Protein AF-A0A7S9WSA4-F1 (afdb_monomer)

Mean predicted aligned error: 3.69 Å

Secondary structure (DSSP, 8-state):
----HHHHHHHHHHHTT-S-EEEEEE-STTS-HHHHHHHHHHH-BTTB-GGGEEEEETTEEEE-BTTB--EEE---SS--TTHHHHTT--TT--EEEEE-S-GGGT-SEEEEEEE----HHHHHHHHHHHSTT-HHHHHHHHH--S---TT-EEEEEEE-

Sequence (160 aa):
MIDLSELQEKCEYILKNKKRAIIVITGLCGSGKSTLGKEIRRKGFGYFKPHQIAVIDDDVMSINLFFMRPRVKIKSDQKDELRPFFNFLPPHVKLVFYASATPFARISKADILCILNIDEKEREKRLKKRNQDDEEKLLNFIKQKELDLGDLEYDHKIML

InterPro domains:
  IPR027417 P-loop containing nucleoside triphosphate hydrolase [G3DSA:3.40.50.300] (12-158)
  IPR027417 P-loop containing nucleoside triphosphate hydrolase [SSF52540] (17-139)

Organism: NCBI:txid199

Radius of gyration: 15.61 Å; Cα contacts (8 Å, |Δi|>4): 279; chains: 1; bounding box: 31×29×42 Å

Solvent-accessible surface area (backbone atoms only — not comparable to full-atom values): 8863 Å² total; per-residue (Å²): 129,88,83,53,64,69,59,45,55,52,50,56,59,50,48,73,82,32,83,54,44,42,32,34,31,29,36,54,83,52,47,44,44,63,55,54,46,53,46,40,34,68,70,22,56,90,91,48,50,23,54,27,25,34,30,26,48,70,42,36,36,38,39,34,58,86,94,43,67,59,72,49,81,57,84,74,92,52,69,55,64,62,49,81,58,56,81,75,56,58,89,70,38,36,37,37,35,40,24,33,62,57,56,42,55,33,26,60,67,33,51,30,38,35,38,37,66,61,61,64,70,62,25,50,54,46,35,50,70,73,32,72,91,36,64,70,62,40,51,53,53,65,68,56,83,74,76,63,55,81,81,47,43,58,78,38,79,46,84,77

Foldseek 3Di:
DDDCVVVVVLLVVPVVPDLAFEEEEEEAQQLCLVVVLVCCLVCPDDPGHNQLEWEAEQQWIWGCPPVDIDIDGHDDQAQAQCVVCVVVRDSSRHYYYYYDLACVSHHQEGAEYEYRDDDLVSSLVSLCVVQVPPVPVSVVSNVPPDRDHDNYYYNYYHYD

pLDDT: mean 93.59, std 4.77, range [64.0, 98.62]

Nearest PDB structures (foldseek):
  1n3b-assembly1_A  TM=5.010E-01  e=2.311E-02  Escherichia coli
  4qqw-assembly2_C  TM=3.294E-01  e=3.424E+00  Thermobifida fusca YX
  4qqx-assembly6_E  TM=3.573E-01  e=6.095E+00  Thermobifida fusca YX
  4qqy-assembly3_E  TM=3.999E-01  e=8.396E+00  Thermobifida fusca YX

Structure (mmCIF, N/CA/C/O backbone):
data_AF-A0A7S9WSA4-F1
#
_entry.id   AF-A0A7S9WSA4-F1
#
loop_
_atom_site.group_PDB
_atom_site.id
_atom_site.type_symbol
_atom_site.label_atom_id
_atom_site.label_alt_id
_atom_site.label_comp_id
_atom_site.label_asym_id
_atom_site.label_entity_id
_atom_site.label_seq_id
_atom_site.pdbx_PDB_ins_code
_atom_site.Cartn_x
_atom_site.Cartn_y
_atom_site.Cartn_z
_atom_site.occupancy
_atom_site.B_iso_or_equiv
_atom_site.auth_seq_id
_atom_site.auth_comp_id
_atom_site.auth_asym_id
_atom_site.auth_atom_id
_atom_site.pdbx_PDB_model_num
ATOM 1 N N . MET A 1 1 ? 15.852 8.727 2.708 1.00 64.00 1 MET A N 1
ATOM 2 C CA . MET A 1 1 ? 14.773 7.906 3.303 1.00 64.00 1 MET A CA 1
ATOM 3 C C . MET A 1 1 ? 13.482 8.623 2.954 1.00 64.00 1 MET A C 1
ATOM 5 O O . MET A 1 1 ? 13.511 9.843 3.012 1.00 64.00 1 MET A O 1
ATOM 9 N N . ILE A 1 2 ? 12.443 7.924 2.490 1.00 82.44 2 ILE A N 1
ATOM 10 C CA . ILE A 1 2 ? 11.163 8.570 2.141 1.00 82.44 2 ILE A CA 1
ATOM 11 C C . ILE A 1 2 ? 10.586 9.183 3.421 1.00 82.44 2 ILE A C 1
ATOM 13 O O . ILE A 1 2 ? 10.589 8.509 4.454 1.00 82.44 2 ILE A O 1
ATOM 17 N N . ASP A 1 3 ? 10.160 10.444 3.362 1.00 89.88 3 ASP A N 1
ATOM 18 C CA . ASP A 1 3 ? 9.466 11.082 4.479 1.00 89.88 3 ASP A CA 1
ATOM 19 C C . ASP A 1 3 ? 8.040 10.522 4.576 1.00 89.88 3 ASP A C 1
ATOM 21 O O . ASP A 1 3 ? 7.313 10.465 3.588 1.00 89.88 3 ASP A O 1
ATOM 25 N N . LEU A 1 4 ? 7.670 10.053 5.765 1.00 95.31 4 LEU A N 1
ATOM 26 C CA . LEU A 1 4 ? 6.374 9.434 6.051 1.00 95.31 4 LEU A CA 1
ATOM 27 C C . LEU A 1 4 ? 5.572 10.236 7.087 1.00 95.31 4 LEU A C 1
ATOM 29 O O . LEU A 1 4 ? 4.591 9.715 7.619 1.00 95.31 4 LEU A O 1
ATOM 33 N N . SER A 1 5 ? 5.985 11.471 7.385 1.00 95.25 5 SER A N 1
ATOM 34 C CA . SER A 1 5 ? 5.324 12.375 8.332 1.00 95.25 5 SER A CA 1
ATOM 35 C C . SER A 1 5 ? 3.856 12.622 7.963 1.00 95.25 5 SER A C 1
ATOM 37 O O . SER A 1 5 ? 2.966 12.333 8.760 1.00 95.25 5 SER A O 1
ATOM 39 N N . GLU A 1 6 ? 3.582 13.021 6.718 1.00 96.69 6 GLU A N 1
ATOM 40 C CA . GLU A 1 6 ? 2.213 13.240 6.236 1.00 96.69 6 GLU A CA 1
ATOM 41 C C . GLU A 1 6 ? 1.368 11.959 6.333 1.00 96.69 6 GLU A C 1
ATOM 43 O O . GLU A 1 6 ? 0.231 11.976 6.809 1.00 96.69 6 GLU A O 1
ATOM 48 N N . LEU A 1 7 ? 1.937 10.813 5.940 1.00 97.62 7 LEU A N 1
ATOM 49 C CA . LEU A 1 7 ? 1.253 9.523 6.043 1.00 97.62 7 LEU A CA 1
ATOM 50 C C . LEU A 1 7 ? 0.897 9.194 7.496 1.00 97.62 7 LEU A C 1
ATOM 52 O O . LEU A 1 7 ? -0.196 8.688 7.761 1.00 97.62 7 LEU A O 1
ATOM 56 N N . GLN A 1 8 ? 1.801 9.479 8.432 1.00 97.25 8 GLN A N 1
ATOM 57 C CA . GLN A 1 8 ? 1.564 9.267 9.852 1.00 97.25 8 GLN A CA 1
ATOM 58 C C . GLN A 1 8 ? 0.388 10.115 10.343 1.00 97.25 8 GLN A C 1
ATOM 60 O O . G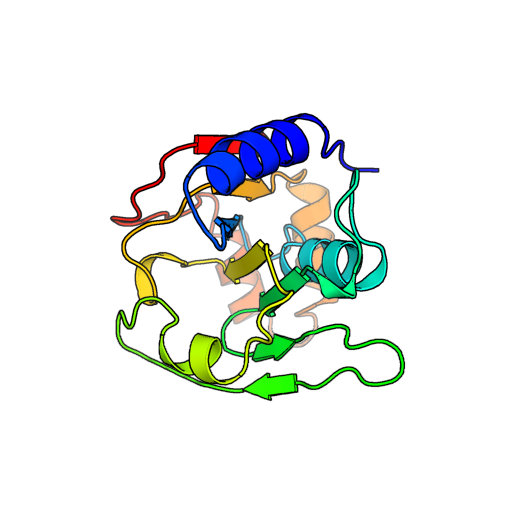LN A 1 8 ? -0.537 9.559 10.938 1.00 97.25 8 GLN A O 1
ATOM 65 N N . GLU A 1 9 ? 0.383 11.416 10.052 1.00 97.69 9 GLU A N 1
ATOM 66 C CA . GLU A 1 9 ? -0.686 12.328 10.471 1.00 97.69 9 GLU A CA 1
ATOM 67 C C . GLU A 1 9 ? -2.059 11.879 9.951 1.00 97.69 9 GLU A C 1
ATOM 69 O O . GLU A 1 9 ? -3.038 11.833 10.704 1.00 97.69 9 GLU A O 1
ATOM 74 N N . LYS A 1 10 ? -2.140 11.473 8.675 1.00 98.06 10 LYS A N 1
ATOM 75 C CA . LYS A 1 10 ? -3.388 10.955 8.092 1.00 98.06 10 LYS A CA 1
ATOM 76 C C . LYS A 1 10 ? -3.821 9.640 8.740 1.00 98.06 10 LYS A C 1
ATOM 78 O O . LYS A 1 10 ? -5.001 9.481 9.057 1.00 98.06 10 LYS A O 1
ATOM 83 N N . CYS A 1 11 ? -2.889 8.716 8.990 1.00 98.12 11 CYS A N 1
ATOM 84 C CA . CYS A 1 11 ? -3.193 7.465 9.690 1.00 98.12 11 CYS A CA 1
ATOM 85 C C . CYS A 1 11 ? -3.768 7.732 11.087 1.00 98.12 11 CYS A C 1
ATOM 87 O O . CYS A 1 11 ? -4.773 7.132 11.466 1.00 98.12 11 CYS A O 1
ATOM 89 N N . GLU A 1 12 ? -3.159 8.640 11.850 1.00 97.69 12 GLU A N 1
ATOM 90 C CA . GLU A 1 12 ? -3.637 9.018 13.181 1.00 97.69 12 GLU A CA 1
ATOM 91 C C . GLU A 1 12 ? -5.032 9.644 13.132 1.00 97.69 12 GLU A C 1
ATOM 93 O O . GLU A 1 12 ? -5.885 9.292 13.947 1.00 97.69 12 GLU A O 1
ATOM 98 N N . TYR A 1 13 ? -5.292 10.521 12.159 1.00 97.75 13 TYR A N 1
ATOM 99 C CA . TYR A 1 13 ? -6.606 11.128 11.957 1.00 97.75 13 TYR A CA 1
ATOM 100 C C . TYR A 1 13 ? -7.696 10.081 11.684 1.00 97.75 13 TYR A C 1
ATOM 102 O O . TYR A 1 13 ? -8.725 10.077 12.362 1.00 97.75 13 TYR A O 1
ATOM 110 N N . ILE A 1 14 ? -7.455 9.151 10.755 1.00 97.75 14 ILE A N 1
ATOM 111 C CA . ILE A 1 14 ? -8.410 8.088 10.400 1.00 97.75 14 ILE A CA 1
ATOM 112 C C . ILE A 1 14 ? -8.692 7.172 11.597 1.00 97.75 14 ILE A C 1
ATOM 114 O O . ILE A 1 14 ? -9.844 6.819 11.870 1.00 97.75 14 ILE A O 1
ATOM 118 N N . LEU A 1 15 ? -7.652 6.817 12.355 1.00 97.75 15 LEU A N 1
ATOM 119 C CA . LEU A 1 15 ? -7.762 5.902 13.491 1.00 97.75 15 LEU A CA 1
ATOM 120 C C . LEU A 1 15 ? -8.492 6.487 14.710 1.00 97.75 15 LEU A C 1
ATOM 122 O O . LEU A 1 15 ? -8.792 5.737 15.638 1.00 97.75 15 LEU A O 1
ATOM 126 N N . LYS A 1 16 ? -8.831 7.786 14.716 1.00 97.25 16 LYS A N 1
ATOM 127 C CA . LYS A 1 16 ? -9.750 8.360 15.718 1.00 97.25 16 LYS A CA 1
ATOM 128 C C . LYS A 1 16 ? -11.166 7.796 15.586 1.00 97.25 16 LYS A C 1
ATOM 130 O O . LYS A 1 16 ? -11.856 7.663 16.589 1.00 97.25 16 LYS A O 1
ATOM 135 N N . ASN A 1 17 ? -11.575 7.449 14.362 1.00 96.44 17 ASN A N 1
ATOM 136 C CA . ASN A 1 17 ? -12.946 7.041 14.037 1.00 96.44 17 ASN A CA 1
ATOM 137 C C . ASN A 1 17 ? -13.047 5.608 13.492 1.00 96.44 17 ASN A C 1
ATOM 139 O O . ASN A 1 17 ? -14.137 5.041 13.449 1.00 96.44 17 ASN A O 1
ATOM 143 N N . LYS A 1 18 ? -11.930 5.007 13.063 1.00 95.56 18 LYS A N 1
ATOM 144 C CA . LYS A 1 18 ? -11.888 3.642 12.524 1.00 95.56 18 LYS A CA 1
ATOM 145 C C . LYS A 1 18 ? -10.943 2.761 13.331 1.00 95.56 18 LYS A C 1
ATOM 147 O O . LYS A 1 18 ? -9.870 3.180 13.748 1.00 95.56 18 LYS A O 1
ATOM 152 N N . LYS A 1 19 ? -11.304 1.483 13.482 1.00 95.06 19 LYS A N 1
ATOM 153 C CA . LYS A 1 19 ? -10.428 0.479 14.112 1.00 95.06 19 LYS A CA 1
ATOM 154 C C . LYS A 1 19 ? -9.151 0.246 13.301 1.00 95.06 19 LYS A C 1
ATOM 156 O O . LYS A 1 19 ? -8.105 -0.056 13.875 1.00 95.06 19 LYS A O 1
ATOM 161 N N . ARG A 1 20 ? -9.264 0.310 11.970 1.00 96.75 20 ARG A N 1
ATOM 162 C CA . ARG A 1 20 ? -8.165 0.085 11.032 1.00 96.75 2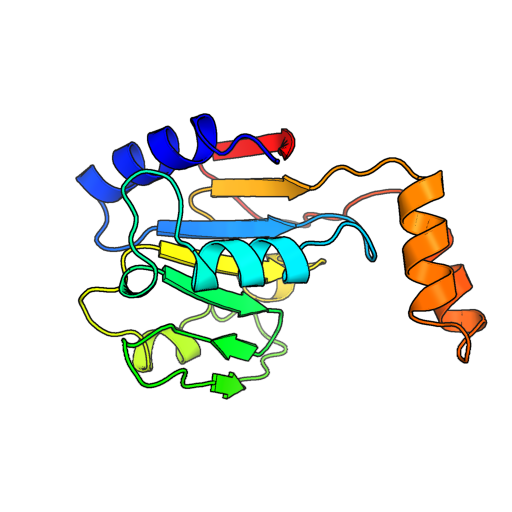0 ARG A CA 1
ATOM 163 C C . ARG A 1 20 ? -8.246 1.046 9.859 1.00 96.75 20 ARG A C 1
ATOM 165 O O . ARG A 1 20 ? -9.351 1.350 9.422 1.00 96.75 20 ARG A O 1
ATOM 172 N N . ALA A 1 21 ? -7.083 1.450 9.363 1.00 98.12 21 ALA A N 1
ATOM 173 C CA . ALA A 1 21 ? -6.937 2.199 8.124 1.00 98.12 21 ALA A CA 1
ATOM 174 C C . ALA A 1 21 ? -6.416 1.280 7.004 1.00 98.12 21 ALA A C 1
ATOM 176 O O . ALA A 1 21 ? -5.516 0.463 7.235 1.00 98.12 21 ALA A O 1
ATOM 177 N N . ILE A 1 22 ? -6.973 1.429 5.807 1.00 98.44 22 ILE A N 1
ATOM 178 C CA . ILE A 1 22 ? -6.558 0.795 4.557 1.00 98.44 22 ILE A CA 1
ATOM 179 C C . ILE A 1 22 ? -5.765 1.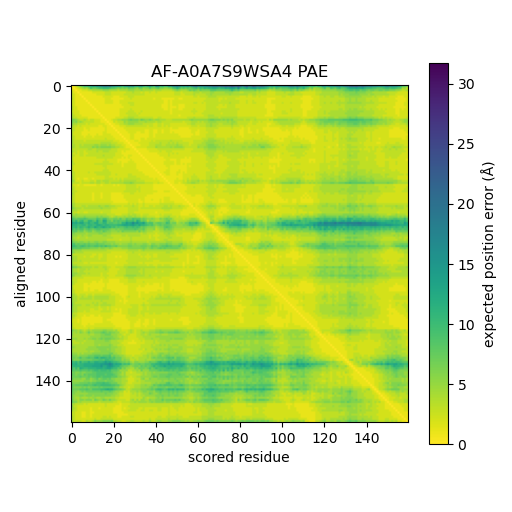824 3.754 1.00 98.44 22 ILE A C 1
ATOM 181 O O . ILE A 1 22 ? -6.302 2.831 3.291 1.00 98.44 22 ILE A O 1
ATOM 185 N N . ILE A 1 23 ? -4.476 1.553 3.584 1.00 98.62 23 ILE A N 1
ATOM 186 C CA . ILE A 1 23 ? -3.542 2.411 2.864 1.00 98.62 23 ILE A CA 1
ATOM 187 C C . ILE A 1 23 ? -3.127 1.696 1.588 1.00 98.62 23 ILE A C 1
ATOM 189 O O . ILE A 1 23 ? -2.556 0.611 1.637 1.00 98.62 23 ILE A O 1
ATOM 193 N N . VAL A 1 24 ? -3.369 2.302 0.437 1.00 98.50 24 VAL A N 1
ATOM 194 C CA . VAL A 1 24 ? -2.913 1.769 -0.845 1.00 98.50 24 VAL A CA 1
ATOM 195 C C . VAL A 1 24 ? -1.538 2.327 -1.161 1.00 98.50 24 VAL A C 1
ATOM 197 O O . VAL A 1 24 ? -1.335 3.532 -1.124 1.00 98.50 24 VAL A O 1
ATOM 200 N N . ILE A 1 25 ? -0.600 1.454 -1.517 1.00 98.00 25 ILE A N 1
ATOM 201 C CA . ILE A 1 25 ? 0.690 1.824 -2.094 1.00 98.00 25 ILE A CA 1
ATOM 202 C C . ILE A 1 25 ? 0.645 1.458 -3.575 1.00 98.00 25 ILE A C 1
ATOM 204 O O . ILE A 1 25 ? 0.754 0.286 -3.935 1.00 98.00 25 ILE A O 1
ATOM 208 N N . THR A 1 26 ? 0.518 2.460 -4.436 1.00 96.88 26 THR A N 1
ATOM 209 C CA . THR A 1 26 ? 0.463 2.282 -5.888 1.00 96.88 26 THR A CA 1
ATOM 210 C C . THR A 1 26 ? 1.596 3.033 -6.593 1.00 96.88 26 THR A C 1
ATOM 212 O O . THR A 1 26 ? 2.437 3.670 -5.964 1.00 96.88 26 THR A O 1
ATOM 215 N N . GLY A 1 27 ? 1.699 2.867 -7.906 1.00 95.44 27 GLY A N 1
ATOM 216 C CA . GLY A 1 27 ? 2.780 3.378 -8.741 1.00 95.44 27 GLY A CA 1
ATOM 217 C C . GLY A 1 27 ? 3.145 2.392 -9.843 1.00 95.44 27 GLY A C 1
ATOM 218 O O . GLY A 1 27 ? 2.771 1.215 -9.800 1.00 95.44 27 GLY A O 1
ATOM 219 N N . LEU A 1 28 ? 3.922 2.848 -10.821 1.00 94.19 28 LEU A N 1
ATOM 220 C CA . LEU A 1 28 ? 4.333 2.024 -11.958 1.00 94.19 28 LEU A CA 1
ATOM 221 C C . LEU A 1 28 ? 5.127 0.779 -11.529 1.00 94.19 28 LEU A C 1
ATOM 223 O O . LEU A 1 28 ? 5.717 0.703 -10.441 1.00 94.19 28 LEU A O 1
ATOM 227 N N . CYS A 1 29 ? 5.166 -0.241 -12.388 1.00 91.31 29 CYS A N 1
ATOM 228 C CA . CYS A 1 29 ? 6.066 -1.371 -12.168 1.00 91.31 29 CYS A CA 1
ATOM 229 C C . CYS A 1 29 ? 7.519 -0.868 -12.065 1.00 91.31 29 CYS A C 1
ATOM 231 O O . CYS A 1 29 ? 7.953 -0.022 -12.847 1.00 91.31 29 CYS A O 1
ATOM 233 N N . GLY A 1 30 ? 8.260 -1.358 -11.066 1.00 90.44 30 GLY A N 1
ATOM 234 C CA . GLY A 1 30 ? 9.626 -0.904 -10.770 1.00 90.44 30 GLY A CA 1
ATOM 235 C C . GLY A 1 30 ? 9.739 0.270 -9.784 1.00 90.44 30 GLY A C 1
ATOM 236 O O . GLY A 1 30 ? 10.842 0.516 -9.292 1.00 90.44 30 GLY A O 1
ATOM 237 N N . SER A 1 31 ? 8.633 0.929 -9.402 1.00 92.94 31 SER A N 1
ATOM 238 C CA . SER A 1 31 ? 8.668 2.072 -8.465 1.00 92.94 31 SER A CA 1
ATOM 239 C C . SER A 1 31 ? 9.124 1.711 -7.047 1.00 92.94 31 SER A C 1
ATOM 241 O O . SER A 1 31 ? 9.698 2.531 -6.342 1.00 92.94 31 SER A O 1
ATOM 243 N N . GLY A 1 32 ? 8.965 0.446 -6.646 1.00 93.62 32 GLY A N 1
ATOM 244 C CA . GLY A 1 32 ? 9.415 -0.045 -5.341 1.00 93.62 32 GLY A CA 1
ATOM 245 C C . GLY A 1 32 ? 8.311 -0.201 -4.296 1.00 93.62 32 GLY A C 1
ATOM 246 O O . GLY A 1 32 ? 8.638 -0.359 -3.125 1.00 93.62 32 GLY A O 1
ATOM 247 N N . LYS A 1 33 ? 7.032 -0.245 -4.699 1.00 95.25 33 LYS A N 1
ATOM 248 C CA . LYS A 1 33 ? 5.868 -0.490 -3.816 1.00 95.25 33 LYS A CA 1
ATOM 249 C C . LYS A 1 33 ? 6.099 -1.622 -2.809 1.00 95.25 33 LYS A C 1
ATOM 251 O O . LYS A 1 33 ? 6.059 -1.407 -1.601 1.00 95.25 33 LYS A O 1
ATOM 256 N N . SER A 1 34 ? 6.438 -2.813 -3.308 1.00 93.19 34 SER A N 1
ATOM 257 C CA . SER A 1 34 ? 6.711 -3.997 -2.487 1.00 93.19 34 SER A CA 1
ATOM 258 C C . SER A 1 34 ? 7.912 -3.802 -1.556 1.00 93.19 34 SER A C 1
ATOM 260 O O . SER A 1 34 ? 7.953 -4.364 -0.463 1.00 93.19 34 SER A O 1
ATOM 262 N N . THR A 1 35 ? 8.910 -3.015 -1.972 1.00 94.44 35 THR A N 1
ATOM 263 C CA . THR A 1 35 ? 10.072 -2.678 -1.138 1.00 94.44 35 THR A CA 1
ATOM 264 C C . THR A 1 35 ? 9.654 -1.772 0.013 1.00 94.44 35 THR A C 1
ATOM 266 O O . THR A 1 35 ? 9.938 -2.112 1.159 1.00 94.44 35 THR A O 1
ATOM 269 N N . LEU A 1 36 ? 8.918 -0.691 -0.269 1.00 95.56 36 LEU A N 1
ATOM 270 C CA . LEU A 1 36 ? 8.403 0.214 0.758 1.00 95.56 36 LEU A CA 1
ATOM 271 C C . LEU A 1 36 ? 7.494 -0.528 1.744 1.00 95.56 36 LEU A C 1
ATOM 273 O O . LEU A 1 36 ? 7.717 -0.458 2.949 1.00 95.56 36 LEU A O 1
ATOM 277 N N . GLY A 1 37 ? 6.543 -1.323 1.246 1.00 96.06 37 GLY A N 1
ATOM 278 C CA . GLY A 1 37 ? 5.677 -2.144 2.093 1.00 96.06 37 GLY A CA 1
ATOM 279 C C . GLY A 1 37 ? 6.481 -3.082 3.004 1.00 96.06 37 GLY A C 1
ATOM 280 O O . GLY A 1 37 ? 6.250 -3.144 4.210 1.00 96.06 37 GLY A O 1
ATOM 281 N N . LYS A 1 38 ? 7.503 -3.768 2.474 1.00 93.94 38 LYS A N 1
ATOM 282 C CA . LYS A 1 38 ? 8.386 -4.629 3.285 1.00 93.94 38 LYS A CA 1
ATOM 283 C C . LYS A 1 38 ? 9.176 -3.849 4.335 1.00 93.94 38 LYS A C 1
ATOM 285 O O . LYS A 1 38 ? 9.368 -4.375 5.436 1.00 93.94 38 LYS A O 1
ATOM 290 N N . GLU A 1 39 ? 9.654 -2.649 4.013 1.00 95.06 39 GLU A N 1
ATOM 291 C CA . GLU A 1 39 ? 10.358 -1.790 4.966 1.00 95.06 39 GLU A CA 1
ATOM 292 C C . GLU A 1 39 ? 9.438 -1.328 6.094 1.00 95.06 39 GLU A C 1
ATOM 294 O O . GLU A 1 39 ? 9.769 -1.574 7.256 1.00 95.06 39 GLU A O 1
ATOM 299 N N . ILE A 1 40 ? 8.267 -0.780 5.755 1.00 95.50 40 ILE A N 1
ATOM 300 C CA . ILE A 1 40 ? 7.237 -0.343 6.707 1.00 95.50 40 ILE A CA 1
ATOM 301 C C . ILE A 1 40 ? 6.831 -1.503 7.623 1.00 95.50 40 ILE A C 1
ATOM 303 O O . ILE A 1 40 ? 6.865 -1.375 8.843 1.00 95.50 40 ILE A O 1
ATOM 307 N N . ARG A 1 41 ? 6.542 -2.688 7.074 1.00 94.81 41 ARG A N 1
ATOM 308 C CA . ARG A 1 41 ? 6.195 -3.876 7.878 1.00 94.81 41 ARG A CA 1
ATOM 309 C C . ARG A 1 41 ? 7.303 -4.281 8.851 1.00 94.81 41 ARG A C 1
ATOM 311 O O . ARG A 1 41 ? 7.038 -4.822 9.923 1.00 94.81 41 ARG A O 1
ATOM 318 N N . ARG A 1 42 ? 8.568 -4.144 8.442 1.00 92.69 42 ARG A N 1
ATOM 319 C CA . ARG A 1 42 ? 9.716 -4.609 9.234 1.00 92.69 42 ARG A CA 1
ATOM 320 C C . ARG A 1 42 ? 10.074 -3.620 10.336 1.00 92.69 42 ARG A C 1
ATOM 322 O O . ARG A 1 42 ? 10.373 -4.060 11.441 1.00 92.69 42 ARG A O 1
ATOM 329 N N . LYS A 1 43 ? 10.096 -2.329 10.010 1.00 93.75 43 LYS A N 1
ATOM 330 C CA . LYS A 1 43 ? 10.604 -1.262 10.880 1.00 93.75 43 LYS A CA 1
ATOM 331 C C . LYS A 1 43 ? 9.490 -0.516 11.618 1.00 93.75 43 LYS A C 1
ATOM 333 O O . LYS A 1 4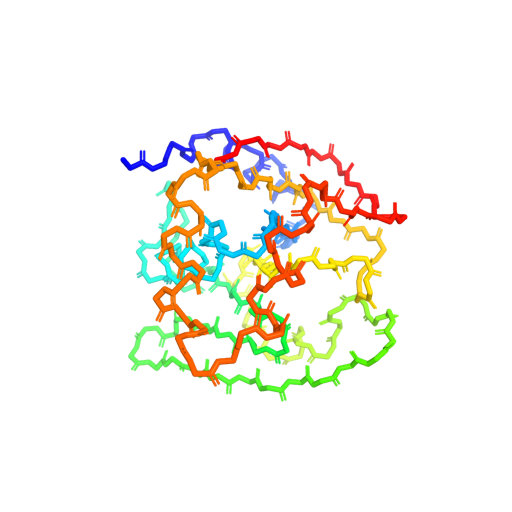3 ? 9.753 0.046 12.673 1.00 93.75 43 LYS A O 1
ATOM 338 N N . GLY A 1 44 ? 8.259 -0.567 11.114 1.00 95.38 44 GLY A N 1
ATOM 339 C CA . GLY A 1 44 ? 7.241 0.413 11.469 1.00 95.38 44 GLY A CA 1
ATOM 340 C C . GLY A 1 44 ? 7.539 1.762 10.818 1.00 95.38 44 GLY A C 1
ATOM 341 O O . GLY A 1 44 ? 8.452 1.879 9.996 1.00 95.38 44 GLY A O 1
ATOM 342 N N . PHE A 1 45 ? 6.767 2.774 11.191 1.00 95.88 45 PHE A N 1
ATOM 343 C CA . PHE A 1 45 ? 7.027 4.177 10.869 1.00 95.88 45 PHE A CA 1
ATOM 344 C C . PHE A 1 45 ? 6.293 5.061 11.881 1.00 95.88 45 PHE A C 1
ATOM 346 O O . PHE A 1 45 ? 5.254 4.655 12.412 1.00 95.88 45 PHE A O 1
ATOM 353 N N . GLY A 1 46 ? 6.834 6.246 12.171 1.00 94.12 46 GLY A N 1
ATOM 354 C CA . GLY A 1 46 ? 6.269 7.114 13.203 1.00 94.12 46 GLY A CA 1
ATOM 355 C C . GLY A 1 46 ? 6.116 6.386 14.540 1.00 94.12 46 GLY A C 1
ATOM 356 O O . GLY A 1 46 ? 7.024 5.684 14.991 1.00 94.12 46 GLY A O 1
ATOM 357 N N . TYR A 1 47 ? 4.925 6.482 15.135 1.00 94.12 47 TYR A N 1
ATOM 358 C CA . TYR A 1 47 ? 4.565 5.739 16.349 1.00 94.12 47 TYR A CA 1
ATOM 359 C C . TYR A 1 47 ? 3.969 4.342 16.082 1.00 94.12 47 TYR A 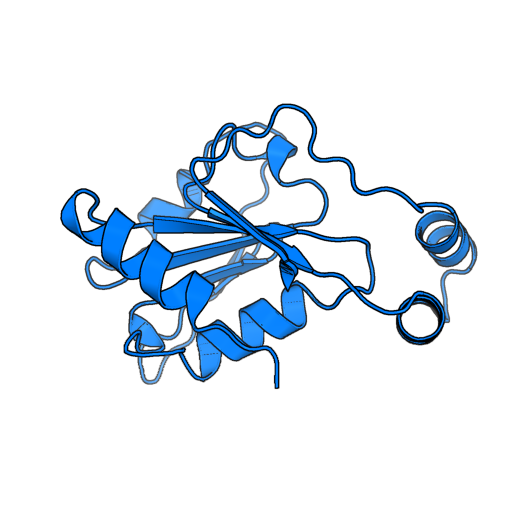C 1
ATOM 361 O O . TYR A 1 47 ? 3.701 3.596 17.031 1.00 94.12 47 TYR A O 1
ATOM 369 N N . PHE A 1 48 ? 3.762 3.956 14.817 1.00 96.62 48 PHE A N 1
ATOM 370 C CA . PHE A 1 48 ? 3.192 2.659 14.456 1.00 96.62 48 PHE A CA 1
ATOM 371 C C . PHE A 1 48 ? 4.255 1.567 14.482 1.00 96.62 48 PHE A C 1
ATOM 373 O O . PHE A 1 48 ? 5.154 1.494 13.639 1.00 96.62 48 PHE A O 1
ATOM 380 N N . LYS A 1 49 ? 4.123 0.669 15.457 1.00 95.81 49 LYS A N 1
ATOM 381 C CA . LYS A 1 49 ? 5.045 -0.451 15.644 1.00 95.81 49 LYS A CA 1
ATOM 382 C C . LYS A 1 49 ? 4.812 -1.530 14.578 1.00 95.81 49 LYS A C 1
ATOM 384 O O . LYS A 1 49 ? 3.675 -1.723 14.149 1.00 95.81 49 LYS A O 1
ATOM 389 N N . PRO A 1 50 ? 5.837 -2.330 14.225 1.00 95.50 50 PRO A N 1
ATOM 390 C CA . PRO A 1 50 ? 5.724 -3.383 13.212 1.00 95.50 50 PRO A CA 1
ATOM 391 C C . PRO A 1 50 ? 4.530 -4.339 13.370 1.00 95.50 50 PRO A C 1
ATOM 393 O O . PRO A 1 50 ? 3.907 -4.711 12.382 1.00 95.50 50 PRO A O 1
ATOM 396 N N . HIS A 1 51 ? 4.181 -4.726 14.602 1.00 94.44 51 HIS A N 1
ATOM 397 C CA . HIS A 1 51 ? 3.059 -5.639 14.863 1.00 94.44 51 HIS A CA 1
ATOM 398 C C . HIS A 1 51 ? 1.685 -5.005 14.620 1.00 94.44 51 HIS A C 1
ATOM 400 O O . HIS A 1 51 ? 0.701 -5.716 14.462 1.00 94.44 51 HIS A O 1
ATOM 406 N N . GLN A 1 52 ? 1.600 -3.675 14.555 1.00 96.38 52 GLN A N 1
ATOM 407 C CA . GLN A 1 52 ? 0.363 -2.957 14.249 1.00 96.38 52 GLN A CA 1
ATOM 408 C C . GLN A 1 52 ? 0.104 -2.862 12.740 1.00 96.38 52 GLN A C 1
ATOM 410 O O . GLN A 1 52 ? -0.907 -2.283 12.341 1.00 96.38 52 GLN A O 1
ATOM 415 N N . ILE A 1 53 ? 0.998 -3.409 11.910 1.00 97.50 53 ILE A N 1
ATOM 416 C CA . ILE A 1 53 ? 0.980 -3.253 10.460 1.00 97.50 53 ILE A CA 1
ATOM 417 C C . ILE A 1 53 ? 0.875 -4.620 9.775 1.00 97.50 53 ILE A C 1
ATOM 419 O O . ILE A 1 53 ? 1.686 -5.522 10.001 1.00 97.50 53 ILE A O 1
ATOM 423 N N . ALA A 1 54 ? -0.091 -4.736 8.870 1.00 97.44 54 ALA A N 1
ATOM 424 C CA . ALA A 1 54 ? -0.158 -5.793 7.871 1.00 97.44 54 ALA A CA 1
ATOM 425 C C . ALA A 1 54 ? 0.148 -5.217 6.486 1.00 97.44 54 ALA A C 1
ATOM 427 O O . ALA A 1 54 ? -0.231 -4.088 6.181 1.00 97.44 54 ALA A O 1
ATOM 428 N N . VAL A 1 55 ? 0.829 -5.998 5.648 1.00 97.94 55 VAL A N 1
ATOM 429 C CA . VAL A 1 55 ? 1.106 -5.630 4.254 1.00 97.94 55 VAL A CA 1
ATOM 430 C C . VAL A 1 55 ? 0.639 -6.738 3.336 1.00 97.94 55 VAL A C 1
ATOM 432 O O . VAL A 1 55 ? 1.104 -7.870 3.466 1.00 97.94 55 VAL A O 1
ATOM 435 N N . ILE A 1 56 ? -0.245 -6.386 2.415 1.00 97.75 56 ILE A N 1
ATOM 436 C CA . ILE A 1 56 ? -0.751 -7.204 1.323 1.00 97.75 56 ILE A CA 1
ATOM 437 C C . ILE A 1 56 ? -0.019 -6.746 0.059 1.00 97.75 56 ILE A C 1
ATOM 439 O O . ILE A 1 56 ? -0.205 -5.622 -0.389 1.00 97.75 56 ILE A O 1
ATOM 443 N N . ASP A 1 57 ? 0.877 -7.582 -0.457 1.00 95.38 57 ASP A N 1
ATOM 444 C CA . ASP A 1 57 ? 1.641 -7.362 -1.692 1.00 95.38 57 ASP A CA 1
ATOM 445 C C . ASP A 1 57 ? 0.983 -8.218 -2.780 1.00 95.38 57 ASP A C 1
ATOM 447 O O . ASP A 1 57 ? 1.148 -9.443 -2.789 1.00 95.38 57 ASP A O 1
ATOM 451 N N . ASP A 1 58 ? 0.150 -7.576 -3.602 1.00 91.75 58 ASP A N 1
ATOM 452 C CA . ASP A 1 58 ? -0.832 -8.204 -4.493 1.00 91.75 58 ASP A CA 1
ATOM 453 C C . ASP A 1 58 ? -1.699 -9.256 -3.764 1.00 91.75 58 ASP A C 1
ATOM 455 O O . ASP A 1 58 ? -2.601 -8.904 -3.007 1.00 91.75 58 ASP A O 1
ATOM 459 N N . ASP A 1 59 ? -1.411 -10.548 -3.933 1.00 93.88 59 ASP A N 1
ATOM 460 C CA . ASP A 1 59 ? -2.180 -11.653 -3.337 1.00 93.88 59 ASP A CA 1
ATOM 461 C C . ASP A 1 59 ? -1.598 -12.165 -2.011 1.00 93.88 59 ASP A C 1
ATOM 463 O O . ASP A 1 59 ? -2.079 -13.157 -1.457 1.00 93.88 59 ASP A O 1
ATOM 467 N N . VAL A 1 60 ? -0.507 -11.571 -1.517 1.00 95.75 60 VAL A N 1
ATOM 468 C CA . VAL A 1 60 ? 0.236 -12.099 -0.366 1.00 95.75 60 VAL A CA 1
ATOM 469 C C . VAL A 1 60 ? 0.200 -11.124 0.796 1.00 95.75 60 VAL A C 1
ATOM 471 O O . VAL A 1 60 ? 0.932 -10.136 0.826 1.00 95.75 60 VAL A O 1
ATOM 474 N N . MET A 1 61 ? -0.572 -11.466 1.823 1.00 96.69 61 MET A N 1
ATOM 475 C CA . MET A 1 61 ? -0.506 -10.785 3.104 1.00 96.69 61 MET A CA 1
ATOM 476 C C . MET A 1 61 ? 0.670 -11.282 3.936 1.00 96.69 61 MET A C 1
ATOM 478 O O . MET A 1 61 ? 0.963 -12.475 4.011 1.00 96.69 61 MET A O 1
ATOM 482 N N . SER A 1 62 ? 1.317 -10.354 4.627 1.00 94.94 62 SER A N 1
ATOM 483 C CA . SER A 1 62 ? 2.352 -10.625 5.608 1.00 94.94 62 SER A CA 1
ATOM 484 C C . SER A 1 62 ? 2.201 -9.717 6.821 1.00 94.94 62 SER A C 1
ATOM 486 O O . SER A 1 62 ? 1.963 -8.516 6.692 1.00 94.94 62 SER A O 1
ATOM 488 N N . ILE A 1 63 ? 2.371 -10.299 8.004 1.00 90.69 63 ILE A N 1
ATOM 489 C CA . ILE A 1 63 ? 2.226 -9.613 9.293 1.00 90.69 63 ILE A CA 1
ATOM 490 C C . ILE A 1 63 ? 3.487 -9.877 10.116 1.00 90.69 63 ILE A C 1
ATOM 492 O O . ILE A 1 63 ? 4.124 -10.920 9.957 1.00 90.69 63 ILE A O 1
ATOM 496 N N . ASN A 1 64 ? 3.879 -8.936 10.973 1.00 88.44 64 ASN A N 1
ATOM 497 C CA . ASN A 1 64 ? 5.028 -9.093 11.862 1.00 88.44 64 ASN A CA 1
ATOM 498 C C . ASN A 1 64 ? 4.571 -9.337 13.312 1.00 88.44 64 ASN A C 1
ATOM 500 O O . ASN A 1 64 ? 4.444 -8.400 14.094 1.00 88.44 64 ASN A O 1
ATOM 504 N N . LEU A 1 65 ? 4.312 -10.596 13.670 1.00 81.38 65 LEU A N 1
ATOM 505 C CA . LEU A 1 65 ? 3.855 -11.004 15.003 1.00 81.38 65 LEU A CA 1
ATOM 506 C C . LEU A 1 65 ? 5.043 -11.389 15.887 1.00 81.38 65 LEU A C 1
ATOM 508 O O . LEU A 1 65 ? 5.264 -12.563 16.179 1.00 81.38 65 LEU A O 1
ATOM 512 N N . PHE A 1 66 ? 5.813 -10.386 16.311 1.00 77.69 66 PHE A N 1
ATOM 513 C CA . PHE A 1 66 ? 7.001 -10.563 17.155 1.00 77.69 66 PHE A CA 1
ATOM 514 C C . PHE A 1 66 ? 8.012 -11.552 16.538 1.00 77.69 66 PHE A C 1
ATOM 516 O O . PHE A 1 66 ? 8.739 -11.191 15.611 1.00 77.69 66 PHE A O 1
ATOM 523 N N . PHE A 1 67 ? 8.051 -12.792 17.035 1.00 76.44 67 PHE A N 1
ATOM 524 C CA . PHE A 1 67 ? 8.952 -13.859 16.590 1.00 76.44 67 PHE A CA 1
ATOM 525 C C . PHE A 1 67 ? 8.460 -14.600 15.340 1.00 76.44 67 PHE A C 1
ATOM 527 O O . PHE A 1 67 ? 9.233 -15.320 14.712 1.00 76.44 67 PHE A O 1
ATOM 534 N N . MET A 1 68 ? 7.195 -14.421 14.947 1.00 79.00 68 MET A N 1
ATOM 535 C CA . MET A 1 68 ? 6.609 -15.077 13.779 1.00 79.00 68 MET A CA 1
ATOM 536 C C . MET A 1 68 ? 6.226 -14.062 12.706 1.00 79.00 68 MET A C 1
ATOM 538 O O . MET A 1 68 ? 5.763 -12.956 12.978 1.00 79.00 68 MET A O 1
ATOM 542 N N . ARG A 1 69 ? 6.404 -14.456 11.443 1.00 84.81 69 ARG A N 1
ATOM 543 C CA . ARG A 1 69 ? 6.057 -13.635 10.274 1.00 84.81 69 ARG A CA 1
ATOM 544 C C . ARG A 1 69 ? 5.149 -14.420 9.335 1.00 84.81 69 ARG A C 1
ATOM 546 O O . ARG A 1 69 ? 5.612 -14.823 8.263 1.00 84.81 69 ARG A O 1
ATOM 553 N N . PRO A 1 70 ? 3.899 -14.699 9.747 1.00 89.56 70 PRO A N 1
ATOM 554 C CA . PRO A 1 70 ? 2.985 -15.475 8.928 1.00 89.56 70 PRO A CA 1
ATOM 555 C C . PRO A 1 70 ? 2.787 -14.802 7.569 1.00 89.56 70 PRO A C 1
ATOM 557 O O . PRO A 1 70 ? 2.766 -13.569 7.45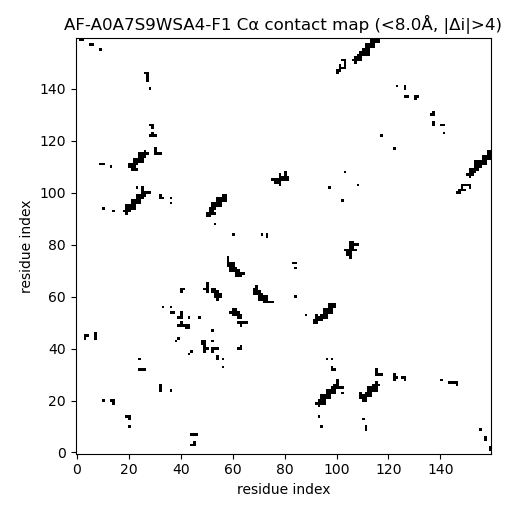3 1.00 89.56 70 PRO A O 1
ATOM 560 N N . ARG A 1 71 ? 2.657 -15.637 6.539 1.00 94.06 71 ARG A N 1
ATOM 561 C CA . ARG A 1 71 ? 2.299 -15.223 5.185 1.00 94.06 71 ARG A CA 1
ATOM 562 C C . ARG A 1 71 ? 1.059 -15.981 4.760 1.00 94.06 71 ARG A C 1
ATOM 564 O O . ARG A 1 71 ? 1.011 -17.198 4.901 1.00 94.06 71 ARG A O 1
ATOM 571 N N . VAL A 1 72 ? 0.091 -15.255 4.227 1.00 94.44 72 VAL A N 1
ATOM 572 C CA . VAL A 1 72 ? -1.174 -15.806 3.751 1.00 94.44 72 VAL A CA 1
ATOM 573 C C . VAL A 1 72 ? -1.328 -15.383 2.300 1.00 94.44 72 VAL A C 1
ATOM 575 O O . VAL A 1 72 ? -1.269 -14.192 2.001 1.00 94.44 72 VAL A O 1
ATOM 578 N N . LYS A 1 73 ? -1.470 -16.353 1.395 1.00 96.75 73 LYS A N 1
ATOM 579 C CA . LYS A 1 73 ? -1.678 -16.101 -0.033 1.00 96.75 73 LYS A CA 1
ATOM 580 C C . LYS A 1 73 ? -3.142 -16.343 -0.371 1.00 96.75 73 LYS A C 1
ATOM 582 O O . LYS A 1 73 ? -3.605 -17.470 -0.232 1.00 96.75 73 LYS A O 1
ATOM 587 N N . ILE A 1 74 ? -3.840 -15.308 -0.823 1.00 94.94 74 ILE A N 1
ATOM 588 C CA . ILE A 1 74 ? -5.234 -15.383 -1.265 1.00 94.94 74 ILE A CA 1
ATOM 589 C C . ILE A 1 74 ? -5.324 -14.659 -2.595 1.00 94.94 74 ILE A C 1
ATOM 591 O O . ILE A 1 74 ? -5.186 -13.438 -2.651 1.00 94.94 74 ILE A O 1
ATOM 595 N N . LYS A 1 75 ? -5.551 -15.433 -3.653 1.00 94.06 75 LYS A N 1
ATOM 596 C CA . LYS A 1 75 ? -5.845 -14.885 -4.971 1.00 94.06 75 LYS A CA 1
ATOM 597 C C . LYS A 1 75 ? -7.322 -14.531 -5.046 1.00 94.06 75 LYS A C 1
ATOM 599 O O . LYS A 1 75 ? -8.151 -15.285 -4.540 1.00 94.06 75 LYS A O 1
ATOM 604 N N . SER A 1 76 ? -7.626 -13.423 -5.699 1.00 92.12 76 SER A N 1
ATOM 605 C CA . SER A 1 76 ? -8.985 -13.069 -6.091 1.00 92.12 76 SER A CA 1
ATOM 606 C C . SER A 1 76 ? -8.922 -12.312 -7.408 1.00 92.12 76 SER A C 1
ATOM 608 O O . SER A 1 76 ? -8.097 -11.417 -7.568 1.00 92.12 76 SER A O 1
ATOM 610 N N . ASP A 1 77 ? -9.792 -12.689 -8.330 1.00 88.88 77 ASP A N 1
ATOM 611 C CA . ASP A 1 77 ? -10.069 -12.025 -9.603 1.00 88.88 77 ASP A CA 1
ATOM 612 C C . ASP A 1 77 ? -11.275 -11.075 -9.516 1.00 88.88 77 ASP A C 1
ATOM 614 O O . ASP A 1 77 ? -11.597 -10.385 -10.479 1.00 88.88 77 ASP A O 1
ATOM 618 N N . GLN A 1 78 ? -11.916 -11.007 -8.348 1.00 92.94 78 GLN A N 1
ATOM 619 C CA . GLN A 1 78 ? -13.058 -10.146 -8.064 1.00 92.94 78 GLN A CA 1
ATOM 620 C C . GLN A 1 78 ? -12.737 -9.081 -7.009 1.00 92.94 78 GLN A C 1
ATOM 622 O O . GLN A 1 78 ? -11.897 -9.278 -6.117 1.00 92.94 78 GLN A O 1
ATOM 627 N N . LYS A 1 79 ? -13.488 -7.975 -7.082 1.00 95.06 79 LYS A N 1
ATOM 628 C CA . LYS A 1 79 ? -13.494 -6.885 -6.103 1.00 95.06 79 LYS A CA 1
ATOM 629 C C . LYS A 1 79 ? -14.137 -7.386 -4.801 1.00 95.06 79 LYS A C 1
ATOM 631 O O . LYS A 1 79 ? -15.355 -7.467 -4.669 1.00 95.06 79 LYS A O 1
ATOM 636 N N . ASP A 1 80 ? -13.306 -7.806 -3.851 1.00 96.31 80 ASP A N 1
ATOM 637 C CA . ASP A 1 80 ? -13.722 -8.449 -2.596 1.00 96.31 80 ASP A CA 1
ATOM 638 C C . ASP A 1 80 ? -13.451 -7.589 -1.352 1.00 96.31 80 ASP A C 1
ATOM 640 O O . ASP A 1 80 ? -13.700 -8.034 -0.227 1.00 96.31 80 ASP A O 1
ATOM 644 N N . GLU A 1 81 ? -12.963 -6.364 -1.548 1.00 96.81 81 GLU A N 1
ATOM 645 C CA . GLU A 1 81 ? -12.626 -5.392 -0.506 1.00 96.81 81 GLU A CA 1
ATOM 646 C C . GLU A 1 81 ? -11.562 -5.900 0.483 1.00 96.81 81 GLU A C 1
ATOM 648 O O . GLU A 1 81 ? -11.563 -5.545 1.661 1.00 96.81 81 GLU A O 1
ATOM 653 N N . LEU A 1 82 ? -10.676 -6.798 0.023 1.00 96.69 82 LEU A N 1
ATOM 654 C CA . LEU A 1 82 ? -9.657 -7.491 0.829 1.00 96.69 82 LEU A CA 1
ATOM 655 C C . LEU A 1 82 ? -10.233 -8.323 1.990 1.00 96.69 82 LEU A C 1
ATOM 657 O O . LEU A 1 82 ? -9.471 -8.834 2.819 1.00 96.69 82 LEU A O 1
ATOM 661 N N . ARG A 1 83 ? -11.559 -8.525 2.037 1.00 96.00 83 ARG A N 1
ATOM 662 C CA . ARG A 1 83 ? -12.265 -9.208 3.134 1.00 96.00 83 ARG A CA 1
ATOM 663 C C . ARG A 1 83 ? -11.660 -10.564 3.513 1.00 96.00 83 ARG A C 1
ATOM 665 O O . ARG A 1 83 ? -11.502 -10.794 4.714 1.00 96.00 83 ARG A O 1
ATOM 672 N N . PRO A 1 84 ? -11.246 -11.439 2.572 1.00 96.06 84 PRO A N 1
ATOM 673 C CA . PRO A 1 84 ? -10.639 -12.722 2.928 1.00 96.06 84 PRO A CA 1
ATOM 674 C C . PRO A 1 84 ? -9.385 -12.602 3.803 1.00 96.06 84 PRO A C 1
ATOM 676 O O . PRO A 1 84 ? -9.141 -13.461 4.648 1.00 96.06 84 PRO A O 1
ATOM 679 N N . PHE A 1 85 ? -8.599 -11.532 3.649 1.00 96.25 85 PHE A N 1
ATOM 680 C CA . PHE A 1 85 ? -7.401 -11.309 4.460 1.00 96.25 85 PHE A CA 1
ATOM 681 C C . PHE A 1 85 ? -7.731 -10.883 5.891 1.00 96.25 85 PHE A C 1
ATOM 683 O O . PHE A 1 85 ? -6.995 -11.225 6.819 1.00 96.25 85 PHE A O 1
ATOM 690 N N . PHE A 1 86 ? -8.841 -10.169 6.097 1.00 94.75 86 PHE A N 1
ATOM 691 C CA . PHE A 1 86 ? -9.209 -9.627 7.408 1.00 94.75 86 PHE A CA 1
ATOM 692 C C . PHE A 1 86 ? -9.505 -10.713 8.446 1.00 94.75 86 PHE A C 1
ATOM 694 O O . PHE A 1 86 ? -9.276 -10.482 9.633 1.00 94.75 86 PHE A O 1
ATOM 701 N N . ASN A 1 87 ? -9.883 -11.915 8.003 1.00 92.38 87 A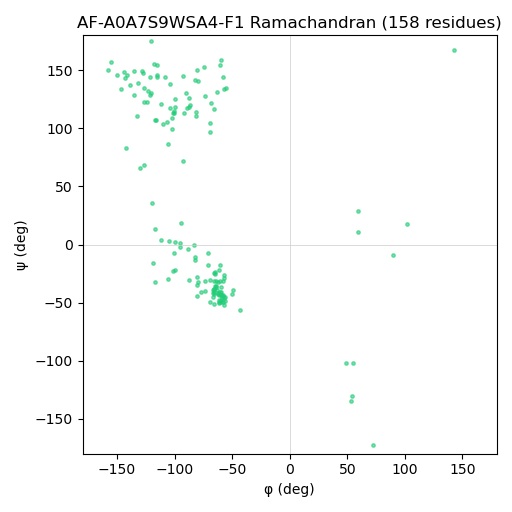SN A N 1
ATOM 702 C CA . ASN A 1 87 ? -10.052 -13.097 8.855 1.00 92.38 87 ASN A CA 1
ATOM 703 C C . ASN A 1 87 ? -8.757 -13.522 9.566 1.00 92.38 87 ASN A C 1
ATOM 705 O O . ASN A 1 87 ? -8.802 -14.176 10.604 1.00 92.38 87 ASN A O 1
ATOM 709 N N . PHE A 1 88 ? -7.600 -13.129 9.031 1.00 93.50 88 PHE A N 1
ATOM 710 C CA . PHE A 1 88 ? -6.284 -13.471 9.567 1.00 93.50 88 PHE A CA 1
ATOM 711 C C . PHE A 1 88 ? -5.613 -12.293 10.285 1.00 93.50 88 PHE A C 1
ATOM 713 O O . PHE A 1 88 ? -4.463 -12.418 10.706 1.00 93.50 88 PHE A O 1
ATOM 720 N N . LEU A 1 89 ? -6.289 -11.143 10.412 1.00 93.62 89 LEU A N 1
ATOM 721 C CA . LEU A 1 89 ? -5.731 -9.947 11.042 1.00 93.62 89 LEU A CA 1
ATOM 722 C C . LEU A 1 89 ? -5.993 -9.924 12.552 1.00 93.62 89 LEU A C 1
ATOM 724 O O . LEU A 1 89 ? -7.144 -9.760 12.977 1.00 93.62 89 LEU A O 1
ATOM 728 N N . PRO A 1 90 ? -4.942 -9.947 13.389 1.00 93.00 90 PRO A N 1
ATOM 729 C CA . PRO A 1 90 ? -5.114 -9.802 14.825 1.00 93.00 90 PRO A CA 1
ATOM 730 C C . PRO A 1 90 ? -5.755 -8.461 15.217 1.00 93.00 90 PRO A C 1
ATOM 732 O O . PRO A 1 90 ? -5.602 -7.458 14.507 1.00 93.00 90 PRO A O 1
ATOM 735 N N . PRO A 1 91 ? -6.429 -8.385 16.380 1.00 92.94 91 PRO A N 1
ATOM 736 C CA . PRO A 1 91 ? -7.101 -7.165 16.835 1.00 92.94 91 PRO A CA 1
ATOM 737 C C . PRO A 1 91 ? -6.192 -5.936 16.960 1.00 92.94 91 PRO A C 1
ATOM 739 O O . PRO A 1 91 ? -6.674 -4.821 16.795 1.00 92.94 91 PRO A O 1
ATOM 742 N N . HIS A 1 92 ? -4.899 -6.136 17.230 1.00 93.50 92 HIS A N 1
ATOM 743 C CA . HIS A 1 92 ? -3.914 -5.069 17.430 1.00 93.50 92 HIS A CA 1
ATOM 744 C C . HIS A 1 92 ? -3.336 -4.493 16.126 1.00 93.50 92 HIS A C 1
ATOM 746 O O . HIS A 1 92 ? -2.654 -3.468 16.175 1.00 93.50 92 HIS A O 1
ATOM 752 N N . VAL A 1 93 ? -3.586 -5.127 14.972 1.00 96.19 93 VAL A N 1
ATOM 753 C CA . VAL A 1 93 ? -3.249 -4.543 13.668 1.00 96.19 93 VAL A CA 1
ATOM 754 C C . VAL A 1 93 ? -4.164 -3.349 13.435 1.00 96.19 93 VAL A C 1
ATOM 756 O O . VAL A 1 93 ? -5.383 -3.510 13.432 1.00 96.19 93 VAL A O 1
ATOM 759 N N . LYS A 1 94 ? -3.568 -2.174 13.235 1.00 97.44 94 LYS A N 1
ATOM 760 C CA . LYS A 1 94 ? -4.250 -0.897 12.987 1.00 97.44 94 LYS A CA 1
ATOM 761 C C . LYS A 1 94 ? -4.148 -0.463 11.529 1.00 97.44 94 LYS A C 1
ATOM 763 O O . LYS A 1 94 ? -5.044 0.206 11.038 1.00 97.44 94 LYS A O 1
ATOM 768 N N . LEU A 1 95 ? -3.075 -0.836 10.839 1.00 98.31 95 LEU A N 1
ATOM 769 C CA . LEU A 1 95 ? -2.807 -0.395 9.473 1.00 98.31 95 LEU A CA 1
ATOM 770 C C . LEU A 1 95 ? -2.724 -1.601 8.541 1.00 98.31 95 LEU A C 1
ATOM 772 O O . LEU A 1 95 ? -1.997 -2.557 8.824 1.00 98.31 95 LEU A O 1
ATOM 776 N N . VAL A 1 96 ? -3.446 -1.541 7.427 1.00 98.25 96 VAL A N 1
ATOM 777 C CA . VAL A 1 96 ? -3.359 -2.515 6.339 1.00 98.25 96 VAL A CA 1
ATOM 778 C C . VAL A 1 96 ? -2.847 -1.786 5.110 1.00 98.25 96 VAL A C 1
ATOM 780 O O . VAL A 1 96 ? -3.571 -1.003 4.504 1.00 98.25 96 VAL A O 1
ATOM 783 N N . PHE A 1 97 ? -1.596 -2.043 4.744 1.00 98.44 97 PHE A N 1
ATOM 784 C CA . PHE A 1 97 ? -1.049 -1.555 3.487 1.00 98.44 97 PHE A CA 1
ATOM 785 C C . PHE A 1 97 ? -1.355 -2.546 2.377 1.00 98.44 97 PHE A C 1
ATOM 787 O O . PHE A 1 97 ? -0.993 -3.717 2.482 1.00 98.44 97 PHE A O 1
ATOM 794 N N . TYR A 1 98 ? -1.962 -2.073 1.300 1.00 98.25 98 TYR A N 1
ATOM 795 C CA . TYR A 1 98 ? -2.176 -2.833 0.084 1.00 98.25 98 TYR A CA 1
ATOM 796 C C . TYR A 1 98 ? -1.281 -2.281 -1.025 1.00 98.25 98 TYR A C 1
ATOM 798 O O . TYR A 1 98 ? -1.522 -1.205 -1.565 1.00 98.25 98 TYR A O 1
ATOM 806 N N . ALA A 1 99 ? -0.202 -2.999 -1.325 1.00 97.38 99 ALA A N 1
ATOM 807 C CA . ALA A 1 99 ? 0.716 -2.671 -2.400 1.00 97.38 99 ALA A CA 1
ATOM 808 C C . ALA A 1 99 ? 0.277 -3.383 -3.680 1.00 97.38 99 ALA A C 1
ATOM 810 O O . ALA A 1 99 ? 0.345 -4.608 -3.757 1.00 97.38 99 ALA A O 1
ATOM 811 N N . SER A 1 100 ? -0.148 -2.615 -4.683 1.00 94.94 100 SER A N 1
ATOM 812 C CA . SER A 1 100 ? -0.499 -3.149 -6.000 1.00 94.94 100 SER A CA 1
ATOM 813 C C . SER A 1 100 ? -0.356 -2.087 -7.085 1.00 94.94 100 SER A C 1
ATOM 815 O O . SER A 1 100 ? -0.358 -0.891 -6.803 1.00 94.94 100 SER A O 1
ATOM 817 N N . ALA A 1 101 ? -0.172 -2.519 -8.333 1.00 92.38 101 ALA A N 1
ATOM 818 C CA . ALA A 1 101 ? -0.189 -1.619 -9.487 1.00 92.38 101 ALA A CA 1
ATOM 819 C C . ALA A 1 101 ? -1.619 -1.274 -9.936 1.00 92.38 101 ALA A C 1
ATOM 821 O O . ALA A 1 101 ? -1.828 -0.190 -10.465 1.00 92.38 101 ALA A O 1
ATOM 822 N N . THR A 1 102 ? -2.583 -2.167 -9.695 1.00 93.25 102 THR A N 1
ATOM 823 C CA . THR A 1 102 ? -3.992 -2.029 -10.104 1.00 93.25 102 THR A CA 1
ATOM 824 C C . THR A 1 102 ? -4.910 -2.289 -8.905 1.00 93.25 102 THR A C 1
ATOM 826 O O . THR A 1 102 ? -5.623 -3.295 -8.866 1.00 93.25 102 THR A O 1
ATOM 829 N N . PRO A 1 103 ? -4.869 -1.424 -7.875 1.00 94.25 103 PRO A N 1
ATOM 830 C CA . PRO A 1 103 ? -5.591 -1.653 -6.623 1.00 94.25 103 PRO A CA 1
ATOM 831 C C . PRO A 1 103 ? -7.116 -1.766 -6.801 1.00 94.25 103 PRO A C 1
ATOM 833 O O . PRO A 1 103 ? -7.759 -2.545 -6.095 1.00 94.25 103 PRO A O 1
ATOM 836 N N . PHE A 1 104 ? -7.684 -1.061 -7.784 1.00 94.81 104 PHE A N 1
ATOM 837 C CA . PHE A 1 104 ? -9.117 -1.076 -8.106 1.00 94.81 104 PHE A CA 1
ATOM 838 C C . PHE A 1 104 ? -9.658 -2.461 -8.505 1.00 94.81 104 PHE A C 1
ATOM 840 O O . PHE A 1 104 ? -10.860 -2.700 -8.431 1.00 94.81 104 PHE A O 1
ATOM 847 N N . ALA A 1 105 ? -8.791 -3.410 -8.878 1.00 94.00 105 ALA A N 1
ATOM 848 C CA . ALA A 1 105 ? -9.202 -4.783 -9.174 1.00 94.00 105 ALA A CA 1
ATOM 849 C C . ALA A 1 105 ? -9.759 -5.520 -7.939 1.00 94.00 105 ALA A C 1
ATOM 851 O O . ALA A 1 105 ? -10.543 -6.457 -8.069 1.00 94.00 105 ALA A O 1
ATOM 852 N N . ARG A 1 106 ? -9.346 -5.111 -6.732 1.00 95.75 106 ARG A N 1
ATOM 853 C CA . ARG A 1 106 ? -9.672 -5.792 -5.469 1.00 95.75 106 ARG A CA 1
ATOM 854 C C . ARG A 1 106 ? -10.502 -4.944 -4.518 1.00 95.75 106 ARG A C 1
ATOM 856 O O . ARG A 1 106 ? -11.290 -5.513 -3.763 1.00 95.75 106 ARG A O 1
ATOM 863 N N . ILE A 1 107 ? -10.318 -3.626 -4.534 1.00 96.81 107 ILE A N 1
ATOM 864 C CA . ILE A 1 107 ? -11.005 -2.697 -3.631 1.00 96.81 107 ILE A CA 1
ATOM 865 C C . ILE A 1 107 ? -11.694 -1.575 -4.404 1.00 96.81 107 ILE A C 1
ATOM 867 O O . ILE A 1 107 ? -11.196 -1.135 -5.437 1.00 96.81 107 ILE A O 1
ATOM 871 N N . SER A 1 108 ? -12.824 -1.095 -3.896 1.00 97.50 108 SER A N 1
ATOM 872 C CA . SER A 1 108 ? -13.493 0.114 -4.403 1.00 97.50 108 SER A CA 1
ATOM 873 C C . SER A 1 108 ? -12.968 1.384 -3.749 1.00 97.50 108 SER A C 1
ATOM 875 O O . SER A 1 108 ? -12.959 2.433 -4.387 1.00 97.50 108 SER A O 1
ATOM 877 N N . LYS A 1 109 ? -12.521 1.301 -2.491 1.00 97.69 109 LYS A N 1
ATOM 878 C CA . LYS A 1 109 ? -12.144 2.473 -1.705 1.00 97.69 109 LYS A CA 1
ATOM 879 C C . LYS A 1 109 ? -10.938 2.221 -0.804 1.00 97.69 109 LYS A C 1
ATOM 881 O O . LYS A 1 109 ? -10.803 1.159 -0.200 1.00 97.69 109 LYS A O 1
ATOM 886 N N . ALA A 1 110 ? -10.092 3.237 -0.668 1.00 98.25 110 ALA A N 1
ATOM 887 C CA . ALA A 1 110 ? -9.011 3.306 0.308 1.00 98.25 110 ALA A CA 1
ATOM 888 C C . ALA A 1 110 ? -9.211 4.481 1.277 1.00 98.25 110 ALA A C 1
ATOM 890 O O . ALA A 1 110 ? -9.834 5.483 0.939 1.00 98.25 110 ALA A O 1
ATOM 891 N N . ASP A 1 111 ? -8.637 4.401 2.477 1.00 98.62 111 ASP A N 1
ATOM 892 C CA . ASP A 1 111 ? -8.585 5.570 3.360 1.00 98.62 111 ASP A CA 1
ATOM 893 C C . ASP A 1 111 ? -7.486 6.540 2.898 1.00 98.62 111 ASP A C 1
ATOM 895 O O . ASP A 1 111 ? -7.664 7.756 2.880 1.00 98.62 111 ASP A O 1
ATOM 899 N N . ILE A 1 112 ? -6.335 5.996 2.488 1.00 98.62 112 ILE A N 1
ATOM 900 C CA . ILE A 1 112 ? -5.197 6.775 1.990 1.00 98.62 112 ILE A CA 1
ATOM 901 C C . ILE A 1 112 ? -4.650 6.118 0.725 1.00 98.62 112 ILE A C 1
ATOM 903 O O . ILE A 1 112 ? -4.324 4.931 0.729 1.00 98.62 112 ILE A O 1
ATOM 907 N N . LEU A 1 113 ? -4.488 6.901 -0.338 1.00 98.44 113 LEU A N 1
ATOM 908 C CA . LEU A 1 113 ? -3.780 6.524 -1.554 1.00 98.44 113 LEU A CA 1
ATOM 909 C C . LEU A 1 113 ? -2.367 7.120 -1.550 1.00 98.44 113 LEU A C 1
ATOM 911 O O . LEU A 1 113 ? -2.197 8.330 -1.676 1.00 98.44 113 LEU A O 1
ATOM 915 N N . CYS A 1 114 ? -1.348 6.273 -1.462 1.00 98.06 114 CYS A N 1
ATOM 916 C CA . CYS A 1 114 ? 0.053 6.647 -1.621 1.00 98.06 114 CYS A CA 1
ATOM 917 C C . CYS A 1 114 ? 0.537 6.299 -3.033 1.00 98.06 114 CYS A C 1
ATOM 919 O O . CYS A 1 114 ? 0.579 5.123 -3.405 1.00 98.06 114 CYS A O 1
ATOM 921 N N . ILE A 1 115 ? 0.943 7.305 -3.807 1.00 96.62 115 ILE A N 1
ATOM 922 C CA . ILE A 1 115 ? 1.522 7.121 -5.142 1.00 96.62 115 ILE A CA 1
ATOM 923 C C . ILE A 1 115 ? 3.038 7.232 -5.040 1.00 96.62 115 ILE A C 1
ATOM 925 O O . ILE A 1 115 ? 3.547 8.304 -4.732 1.00 96.62 115 ILE A O 1
ATOM 929 N N . LEU A 1 116 ? 3.748 6.138 -5.325 1.00 95.12 116 LEU A N 1
ATOM 930 C CA . LEU A 1 116 ? 5.207 6.149 -5.396 1.00 95.12 116 LEU A CA 1
ATOM 931 C C . LEU A 1 116 ? 5.667 6.667 -6.747 1.00 95.12 116 LEU A C 1
ATOM 933 O O . LEU A 1 116 ? 5.517 5.972 -7.763 1.00 95.12 116 LEU A O 1
ATOM 937 N N . ASN A 1 117 ? 6.317 7.821 -6.715 1.00 89.88 117 ASN A N 1
ATOM 938 C CA . ASN A 1 117 ? 7.046 8.362 -7.840 1.00 89.88 117 ASN A CA 1
ATOM 939 C C . ASN A 1 117 ? 8.513 7.942 -7.779 1.00 89.88 117 ASN A C 1
ATOM 941 O O . ASN A 1 117 ? 9.138 7.801 -6.731 1.00 89.88 117 ASN A O 1
ATOM 945 N N . ILE A 1 118 ? 9.079 7.712 -8.953 1.00 89.88 118 ILE A N 1
ATOM 946 C CA . ILE A 1 118 ? 10.491 7.410 -9.111 1.00 89.88 118 ILE A CA 1
ATOM 947 C C . ILE A 1 118 ? 10.972 8.054 -10.401 1.00 89.88 118 ILE A C 1
ATOM 949 O O . ILE A 1 118 ? 10.211 8.161 -11.362 1.00 89.88 118 ILE A O 1
ATOM 953 N N . ASP A 1 119 ? 12.238 8.453 -10.425 1.00 90.69 119 ASP A N 1
ATOM 954 C CA . ASP A 1 119 ? 12.901 8.825 -11.666 1.00 90.69 119 ASP A CA 1
ATOM 955 C C . ASP A 1 119 ? 12.824 7.679 -12.694 1.00 90.69 119 ASP A C 1
ATOM 957 O O . ASP A 1 119 ? 13.060 6.508 -12.376 1.00 90.69 119 ASP A O 1
ATOM 961 N N . GLU A 1 120 ? 12.490 8.016 -13.938 1.00 90.25 120 GLU A N 1
ATOM 962 C CA . GLU A 1 120 ? 12.246 7.027 -14.987 1.00 90.25 120 GLU A CA 1
ATOM 963 C C . GLU A 1 120 ? 13.509 6.234 -15.341 1.00 90.25 120 GLU A C 1
ATOM 965 O O . GLU A 1 120 ? 13.432 5.024 -15.562 1.00 90.25 120 GLU A O 1
ATOM 970 N N . LYS A 1 121 ? 14.691 6.865 -15.320 1.00 91.12 121 LYS A N 1
ATOM 971 C CA . LYS A 1 121 ? 15.953 6.167 -15.611 1.00 91.12 121 LYS A CA 1
ATOM 972 C C . LYS A 1 121 ? 16.251 5.139 -14.525 1.00 91.12 121 LYS A C 1
ATOM 974 O O . LYS A 1 121 ? 16.634 4.004 -14.824 1.00 91.12 121 LYS A O 1
ATOM 979 N N . GLU A 1 122 ? 16.022 5.501 -13.264 1.00 92.00 122 GLU A N 1
ATOM 980 C CA . GLU A 1 122 ? 16.146 4.567 -12.143 1.00 92.00 122 GLU A CA 1
ATOM 981 C C . GLU A 1 122 ? 15.097 3.445 -12.204 1.00 92.00 122 GLU A C 1
ATOM 983 O O . GLU A 1 122 ? 15.416 2.281 -11.928 1.00 92.00 122 GLU A O 1
ATOM 988 N N . ARG A 1 123 ? 13.861 3.749 -12.619 1.00 93.50 123 ARG A N 1
ATOM 989 C CA . ARG A 1 123 ? 12.807 2.744 -12.826 1.00 93.50 123 ARG A CA 1
ATOM 990 C C . ARG A 1 123 ? 13.194 1.739 -13.904 1.00 93.50 123 ARG A C 1
ATOM 992 O O . ARG A 1 123 ? 13.134 0.534 -13.656 1.00 93.50 123 ARG A O 1
ATOM 999 N N . GLU A 1 124 ? 13.639 2.211 -15.066 1.00 91.69 124 GLU A N 1
ATOM 1000 C CA . GLU A 1 124 ? 14.083 1.365 -16.175 1.00 91.69 124 GLU A CA 1
ATOM 1001 C C . GLU A 1 124 ? 15.257 0.475 -15.770 1.00 91.69 124 GLU A C 1
ATOM 1003 O O . GLU A 1 124 ? 15.248 -0.726 -16.043 1.00 91.69 124 GLU A O 1
ATOM 1008 N N . LYS A 1 125 ? 16.246 1.021 -15.053 1.00 92.38 125 LYS A N 1
ATOM 1009 C CA . LYS A 1 125 ? 17.383 0.247 -14.533 1.00 92.38 125 LYS A CA 1
ATOM 1010 C C . LYS A 1 125 ? 16.925 -0.894 -13.621 1.00 92.38 125 LYS A C 1
ATOM 1012 O O . LYS A 1 125 ? 17.415 -2.020 -13.738 1.00 92.38 125 LYS A O 1
ATOM 1017 N N . ARG A 1 126 ? 15.959 -0.634 -12.732 1.00 91.81 126 ARG A N 1
ATOM 1018 C CA . ARG A 1 126 ? 15.363 -1.664 -11.861 1.00 91.81 126 ARG A CA 1
ATOM 1019 C C . ARG A 1 126 ? 14.587 -2.710 -12.659 1.00 91.81 126 ARG A C 1
ATOM 1021 O O . ARG A 1 126 ? 14.682 -3.894 -12.340 1.00 91.81 126 ARG A O 1
ATOM 1028 N N . LEU A 1 127 ? 13.838 -2.293 -13.678 1.00 92.25 127 LEU A N 1
ATOM 1029 C CA . LEU A 1 127 ? 13.071 -3.196 -14.535 1.00 92.25 127 LEU A CA 1
ATOM 1030 C C . LEU A 1 127 ? 13.974 -4.104 -15.368 1.00 92.25 127 LEU A C 1
ATOM 1032 O O . LEU A 1 127 ? 13.728 -5.309 -15.383 1.00 92.25 127 LEU A O 1
ATOM 1036 N N . LYS A 1 128 ? 15.034 -3.555 -15.975 1.00 91.06 128 LYS A N 1
ATOM 1037 C CA . LYS A 1 128 ? 16.053 -4.311 -16.721 1.00 91.06 128 LYS A CA 1
ATOM 1038 C C . LYS A 1 128 ? 16.689 -5.382 -15.842 1.00 91.06 128 LYS A C 1
ATOM 1040 O O . LYS A 1 128 ? 16.754 -6.537 -16.230 1.00 91.06 128 LYS A O 1
ATOM 1045 N N . LYS A 1 129 ? 17.066 -5.024 -14.608 1.00 90.62 129 LYS A N 1
ATOM 1046 C CA . LYS A 1 129 ? 17.620 -5.986 -13.643 1.00 90.62 129 LYS A CA 1
ATOM 1047 C C . LYS A 1 129 ? 16.617 -7.073 -13.234 1.00 90.62 129 LYS A C 1
ATOM 1049 O O . LYS A 1 129 ? 17.013 -8.200 -12.972 1.00 90.62 129 LYS A O 1
ATOM 1054 N N . ARG A 1 130 ? 15.330 -6.732 -13.108 1.00 87.44 130 ARG A N 1
ATOM 1055 C CA . ARG A 1 130 ? 14.288 -7.661 -12.639 1.00 87.44 130 ARG A CA 1
ATOM 1056 C C . ARG A 1 130 ? 13.796 -8.619 -13.726 1.00 87.44 130 ARG A C 1
ATOM 1058 O O . ARG A 1 130 ? 13.396 -9.724 -13.385 1.00 87.44 130 ARG A O 1
ATOM 1065 N N . ASN A 1 131 ? 13.777 -8.182 -14.982 1.00 89.12 131 ASN A N 1
ATOM 1066 C CA . ASN A 1 131 ? 13.226 -8.928 -16.119 1.00 89.12 131 ASN A CA 1
ATOM 1067 C C . ASN A 1 131 ? 14.308 -9.188 -17.178 1.00 89.12 131 ASN A C 1
ATOM 1069 O O . ASN A 1 131 ? 14.028 -9.131 -18.367 1.00 89.12 131 ASN A O 1
ATOM 1073 N N . GLN A 1 132 ? 15.550 -9.425 -16.747 1.00 84.94 132 GLN A N 1
ATOM 1074 C CA . GLN A 1 132 ? 16.682 -9.653 -17.654 1.00 84.94 132 GLN A CA 1
ATOM 1075 C C . GLN A 1 132 ? 16.438 -10.827 -18.625 1.00 84.94 132 GLN A C 1
ATOM 1077 O O . GLN A 1 132 ? 16.984 -10.828 -19.720 1.00 84.94 132 GLN A O 1
ATOM 1082 N N . ASP A 1 133 ? 15.592 -11.781 -18.224 1.00 89.12 133 ASP A N 1
ATOM 1083 C CA . ASP A 1 133 ? 15.280 -13.005 -18.966 1.00 89.12 133 ASP A CA 1
ATOM 1084 C C . ASP A 1 133 ? 13.949 -12.916 -19.752 1.00 89.12 133 ASP A C 1
ATOM 1086 O O . ASP A 1 133 ? 13.524 -13.901 -20.347 1.00 89.12 133 ASP A O 1
ATOM 1090 N N . ASP A 1 134 ? 13.257 -11.766 -19.730 1.00 90.19 134 ASP A N 1
ATOM 1091 C CA . ASP A 1 134 ? 11.923 -11.585 -20.330 1.00 90.19 134 ASP A CA 1
ATOM 1092 C C . ASP A 1 134 ? 11.791 -10.188 -20.967 1.00 90.19 134 ASP A C 1
ATOM 1094 O O . ASP A 1 134 ? 11.305 -9.221 -20.363 1.00 90.19 134 ASP A O 1
ATOM 1098 N N . GLU A 1 135 ? 12.291 -10.083 -22.201 1.00 88.69 135 GLU A N 1
ATOM 1099 C CA . GLU A 1 135 ? 12.377 -8.829 -22.955 1.00 88.69 135 GLU A CA 1
ATOM 1100 C C . GLU A 1 135 ? 10.997 -8.272 -23.333 1.00 88.69 135 GLU A C 1
ATOM 1102 O O . GLU A 1 135 ? 10.765 -7.066 -23.226 1.00 88.69 135 GLU A O 1
ATOM 1107 N N . GLU A 1 136 ? 10.046 -9.134 -23.701 1.00 90.44 136 GLU A N 1
ATOM 1108 C CA . GLU A 1 136 ? 8.686 -8.716 -24.051 1.00 90.44 136 GLU A CA 1
ATOM 1109 C C . GLU A 1 136 ? 7.999 -8.041 -22.856 1.00 90.44 136 GLU A C 1
ATOM 1111 O O . GLU A 1 136 ? 7.469 -6.926 -22.955 1.00 90.44 136 GLU A O 1
ATOM 1116 N N . LYS A 1 137 ? 8.075 -8.669 -21.679 1.00 89.00 137 LYS A N 1
ATOM 1117 C CA . LYS A 1 137 ? 7.512 -8.117 -20.447 1.00 89.00 137 LYS A CA 1
ATOM 1118 C C . LYS A 1 137 ? 8.216 -6.841 -20.005 1.00 89.00 137 LYS A C 1
ATOM 1120 O O . LYS A 1 137 ? 7.561 -5.910 -19.526 1.00 89.00 137 LYS A O 1
ATOM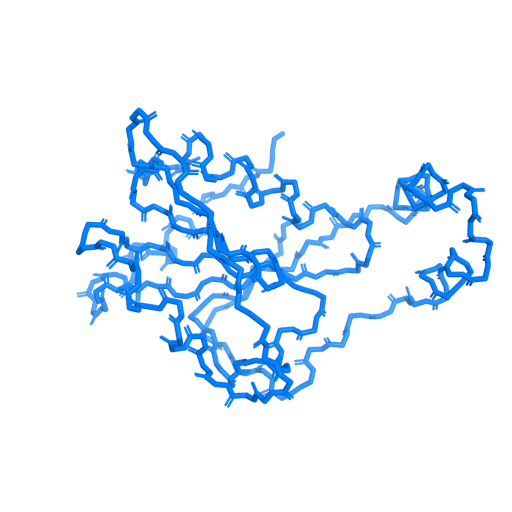 1125 N N . LEU A 1 138 ? 9.537 -6.773 -20.171 1.00 89.75 138 LEU A N 1
ATOM 1126 C CA . LEU A 1 138 ? 10.308 -5.559 -19.924 1.00 89.75 138 LEU A CA 1
ATOM 1127 C C . LEU A 1 138 ? 9.807 -4.400 -20.797 1.00 89.75 138 LEU A C 1
ATOM 1129 O O . LEU A 1 138 ? 9.524 -3.324 -20.265 1.00 89.75 138 LEU A O 1
ATOM 1133 N N . LEU A 1 139 ? 9.650 -4.622 -22.105 1.00 89.56 139 LEU A N 1
ATOM 1134 C CA . LEU A 1 139 ? 9.153 -3.612 -23.041 1.00 89.56 139 LEU A CA 1
ATOM 1135 C C . LEU A 1 139 ? 7.747 -3.139 -22.665 1.00 89.56 139 LEU A C 1
ATOM 1137 O O . LEU A 1 139 ? 7.489 -1.935 -22.680 1.00 89.56 139 LEU A O 1
ATOM 1141 N N . ASN A 1 140 ? 6.862 -4.049 -22.254 1.00 90.31 140 ASN A N 1
ATOM 1142 C CA . ASN A 1 140 ? 5.518 -3.696 -21.794 1.00 90.31 140 ASN A CA 1
ATOM 1143 C C . ASN A 1 140 ? 5.552 -2.790 -20.548 1.00 90.31 140 ASN A C 1
ATOM 1145 O O . ASN A 1 140 ? 4.860 -1.771 -20.507 1.00 90.31 140 ASN A O 1
ATOM 1149 N N . PHE A 1 14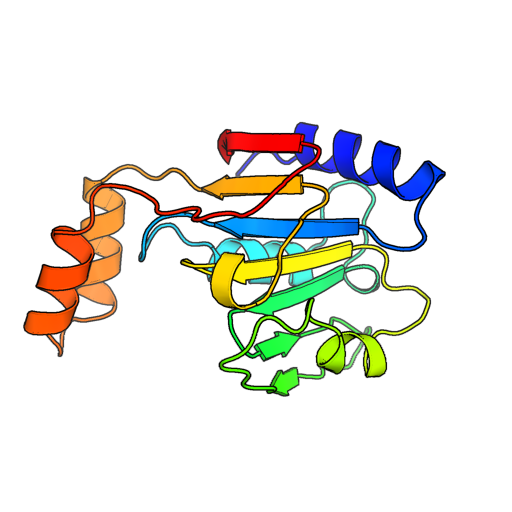1 ? 6.412 -3.078 -19.565 1.00 89.75 141 PHE A N 1
ATOM 1150 C CA . PHE A 1 141 ? 6.555 -2.221 -18.380 1.00 89.75 141 PHE A CA 1
ATOM 1151 C C . PHE A 1 141 ? 7.201 -0.859 -18.663 1.00 89.75 141 PHE A C 1
ATOM 1153 O O . PHE A 1 141 ? 6.911 0.106 -17.950 1.00 89.75 141 PHE A O 1
ATOM 1160 N N . ILE A 1 142 ? 8.087 -0.769 -19.657 1.00 88.12 142 ILE A N 1
ATOM 1161 C CA . ILE A 1 142 ? 8.701 0.501 -20.075 1.00 88.12 142 ILE A CA 1
ATOM 1162 C C . ILE A 1 142 ? 7.685 1.358 -20.840 1.00 88.12 142 ILE A C 1
ATOM 1164 O O . ILE A 1 142 ? 7.618 2.567 -20.618 1.00 88.12 142 ILE A O 1
ATOM 1168 N N . LYS A 1 143 ? 6.871 0.736 -21.705 1.00 89.69 143 LYS A N 1
ATOM 1169 C CA . LYS A 1 143 ? 5.800 1.407 -22.461 1.00 89.69 143 LYS A CA 1
ATOM 1170 C C . LYS A 1 143 ? 4.710 1.978 -21.555 1.00 89.69 143 LYS A C 1
ATOM 1172 O O . LYS A 1 143 ? 4.133 3.006 -21.891 1.00 89.69 143 LYS A O 1
ATOM 1177 N N . GLN A 1 144 ? 4.444 1.353 -20.409 1.00 87.88 144 GLN A N 1
ATOM 1178 C CA . GLN A 1 144 ? 3.525 1.903 -19.417 1.00 87.88 144 GLN A CA 1
ATOM 1179 C C . GLN A 1 144 ? 4.131 3.158 -18.763 1.00 87.88 144 GLN A C 1
ATOM 1181 O O . GLN A 1 144 ? 5.030 3.061 -17.922 1.00 87.88 144 GLN A O 1
ATOM 1186 N N . LYS A 1 145 ? 3.634 4.334 -19.165 1.00 84.75 145 LYS A N 1
ATOM 1187 C CA . LYS A 1 145 ? 4.070 5.648 -18.658 1.00 84.75 145 LYS A CA 1
ATOM 1188 C C . LYS A 1 145 ? 3.119 6.253 -17.633 1.00 84.75 145 LYS A C 1
ATOM 1190 O O . LYS A 1 145 ? 3.548 7.059 -16.815 1.00 84.75 145 LYS A O 1
ATOM 1195 N N . GLU A 1 146 ? 1.862 5.833 -17.649 1.00 87.12 146 GLU A N 1
ATOM 1196 C CA . GLU A 1 146 ? 0.829 6.376 -16.776 1.00 87.12 146 GLU A CA 1
ATOM 1197 C C . GLU A 1 146 ? 0.320 5.324 -15.799 1.00 87.12 146 GLU A C 1
ATOM 1199 O O . GLU A 1 146 ? 0.274 4.120 -16.085 1.00 87.12 146 GLU A O 1
ATOM 1204 N N . LEU A 1 147 ? -0.014 5.803 -14.605 1.00 91.31 147 LEU A N 1
ATOM 1205 C CA . LEU A 1 147 ? -0.617 4.991 -13.571 1.00 91.31 147 LEU A CA 1
ATOM 1206 C C . LEU A 1 147 ? -2.129 4.977 -13.770 1.00 91.31 147 LEU A C 1
ATOM 1208 O O . LEU A 1 147 ? -2.768 6.022 -13.683 1.00 91.31 147 LEU A O 1
ATOM 1212 N N . ASP A 1 148 ? -2.682 3.788 -13.967 1.00 90.88 148 ASP A N 1
ATOM 1213 C CA . ASP A 1 148 ? -4.124 3.590 -13.992 1.00 90.88 148 ASP A CA 1
ATOM 1214 C C . ASP A 1 148 ? -4.641 3.347 -12.568 1.00 90.88 148 ASP A C 1
ATOM 1216 O O . ASP A 1 148 ? -4.231 2.400 -11.890 1.00 90.88 148 ASP A O 1
ATOM 1220 N N . LEU A 1 149 ? -5.512 4.240 -12.103 1.00 92.19 149 LEU A N 1
ATOM 1221 C CA . LEU A 1 149 ? -6.179 4.134 -10.806 1.00 92.19 149 LEU A CA 1
ATOM 1222 C C . LEU A 1 149 ? -7.613 3.602 -10.925 1.00 92.19 149 LEU A C 1
ATOM 1224 O O . LEU A 1 149 ? -8.216 3.311 -9.892 1.00 92.19 149 LEU A O 1
ATOM 1228 N N . GLY A 1 150 ? -8.136 3.443 -12.145 1.00 91.81 150 GLY A N 1
ATOM 1229 C CA . GLY A 1 150 ? -9.501 3.000 -12.396 1.00 91.81 150 GLY A CA 1
ATOM 1230 C C . GLY A 1 150 ? -10.544 3.836 -11.650 1.00 91.81 150 GLY A C 1
ATOM 1231 O O . GLY A 1 150 ? -10.476 5.064 -11.614 1.00 91.81 150 GLY A O 1
ATOM 1232 N N . ASP A 1 151 ? -11.500 3.143 -11.034 1.00 93.56 151 ASP A N 1
ATOM 1233 C CA . ASP A 1 151 ? -12.593 3.702 -10.233 1.00 93.56 151 ASP A CA 1
ATOM 1234 C C . ASP A 1 151 ? -12.283 3.745 -8.724 1.00 93.56 151 ASP A C 1
ATOM 1236 O O . ASP A 1 151 ? -13.200 3.830 -7.910 1.00 93.56 151 ASP A O 1
ATOM 1240 N N . LEU A 1 152 ? -11.007 3.652 -8.327 1.00 97.19 152 LEU A N 1
ATOM 1241 C CA . LEU A 1 152 ? -10.631 3.640 -6.914 1.00 97.19 152 LEU A CA 1
ATOM 1242 C C . LEU A 1 152 ? -10.941 4.980 -6.236 1.00 97.19 152 LEU A C 1
ATOM 1244 O O . LEU A 1 152 ? -10.291 5.993 -6.501 1.00 97.19 152 LEU A O 1
ATOM 1248 N N . GLU A 1 153 ? -11.843 4.954 -5.261 1.00 98.00 153 GLU A N 1
ATOM 1249 C CA . GLU A 1 153 ? -12.083 6.079 -4.364 1.00 98.00 153 GLU A CA 1
ATOM 1250 C C . GLU A 1 153 ? -11.038 6.144 -3.242 1.00 98.00 153 GLU A C 1
ATOM 1252 O O . GLU A 1 153 ? -10.518 5.127 -2.771 1.00 98.00 153 GLU A O 1
ATOM 1257 N N . TYR A 1 154 ? -10.746 7.352 -2.758 1.00 98.06 154 TYR A N 1
ATOM 1258 C CA . TYR A 1 154 ? -9.874 7.551 -1.603 1.00 98.06 154 TYR A CA 1
ATOM 1259 C C . TYR A 1 154 ? -10.232 8.811 -0.814 1.00 98.06 154 TYR A C 1
ATOM 1261 O O . TYR A 1 154 ? -10.615 9.824 -1.396 1.00 98.06 154 TYR A O 1
ATOM 1269 N N . ASP A 1 155 ? -10.067 8.766 0.512 1.00 97.88 155 ASP A N 1
ATOM 1270 C CA . ASP A 1 155 ? -10.313 9.936 1.370 1.00 97.88 155 ASP A CA 1
ATOM 1271 C C . ASP A 1 155 ? -9.113 10.911 1.354 1.00 97.88 155 ASP A C 1
ATOM 1273 O O . ASP A 1 155 ? -9.278 12.134 1.387 1.00 97.88 155 ASP A O 1
ATOM 1277 N N . HIS A 1 156 ? -7.886 10.385 1.263 1.00 98.00 156 HIS A N 1
ATOM 1278 C CA . HIS A 1 156 ? -6.652 11.174 1.197 1.00 98.00 156 HIS A CA 1
ATOM 1279 C C . HIS A 1 156 ? -5.686 10.653 0.129 1.00 98.00 156 HIS A C 1
ATOM 1281 O O . HIS A 1 156 ? -5.621 9.453 -0.126 1.00 98.00 156 HIS A O 1
ATOM 1287 N N . LYS A 1 157 ? -4.886 11.551 -0.457 1.00 97.56 157 LYS A N 1
ATOM 1288 C CA . LYS A 1 157 ? -3.848 11.231 -1.446 1.00 97.56 157 LYS A CA 1
ATOM 1289 C C . LYS A 1 157 ? -2.505 11.806 -1.011 1.00 97.56 157 LYS A C 1
ATOM 1291 O O . LYS A 1 157 ? -2.452 12.970 -0.637 1.00 97.56 157 LYS A O 1
ATOM 1296 N N . ILE A 1 158 ? -1.448 11.003 -1.114 1.00 96.94 158 ILE A N 1
ATOM 1297 C CA . ILE A 1 158 ? -0.069 11.361 -0.761 1.00 96.94 158 ILE A CA 1
ATOM 1298 C C . ILE A 1 158 ? 0.863 10.939 -1.902 1.00 96.94 158 ILE A C 1
ATOM 1300 O O . ILE A 1 158 ? 0.710 9.853 -2.468 1.00 96.94 158 ILE A O 1
ATOM 1304 N N . MET A 1 159 ? 1.840 11.785 -2.225 1.00 95.44 159 MET A N 1
ATOM 1305 C CA . MET A 1 159 ? 2.916 11.470 -3.170 1.00 95.44 159 MET A CA 1
ATOM 1306 C C . MET A 1 159 ? 4.168 11.067 -2.381 1.00 95.44 159 MET A C 1
ATOM 1308 O O . MET A 1 159 ? 4.595 11.822 -1.512 1.00 95.44 159 MET A O 1
ATOM 1312 N N . LEU A 1 160 ? 4.732 9.890 -2.667 1.00 91.12 160 LEU A N 1
ATOM 1313 C CA . LEU A 1 160 ? 5.898 9.314 -1.979 1.00 91.12 160 LEU A CA 1
ATOM 1314 C C . LEU A 1 160 ? 7.065 9.029 -2.929 1.00 91.12 160 LEU A C 1
ATOM 1316 O O . LEU A 1 160 ? 6.807 8.798 -4.133 1.00 91.12 160 LEU A O 1
#